Protein AF-A0A2N5Y381-F1 (afdb_monomer_lite)

Organism: NCBI:txid1905677

pLDDT: mean 80.55, std 10.31, range [48.81, 91.44]

Radius of gyration: 10.41 Å; chains: 1; bounding box: 25×24×28 Å

InterPro domains:
  IPR009061 Putative DNA-binding domain superfamily [SSF46955] (5-49)

Foldseek 3Di:
DPFDWDDLVVVCVVVVHDSVVVVVCCVVVNFDAWDDPDPPDTTGGVVRRVVD

Secondary structure (DSSP, 8-state):
----EE-HHHHHHHTTS-HHHHHHHHHTTSSPPPEEEETTEEEEEHHHHHH-

Structure (mmCIF, N/CA/C/O backbone):
data_AF-A0A2N5Y381-F1
#
_entry.id   AF-A0A2N5Y381-F1
#
loop_
_atom_site.group_PDB
_atom_site.id
_atom_site.type_symbol
_atom_site.label_atom_id
_atom_site.label_alt_id
_atom_site.label_comp_id
_atom_site.label_asym_id
_atom_site.label_entity_id
_atom_site.label_seq_id
_atom_site.pdbx_PDB_ins_code
_atom_site.Cartn_x
_atom_site.Cartn_y
_atom_site.Cartn_z
_atom_site.occupancy
_atom_site.B_iso_or_equiv
_atom_site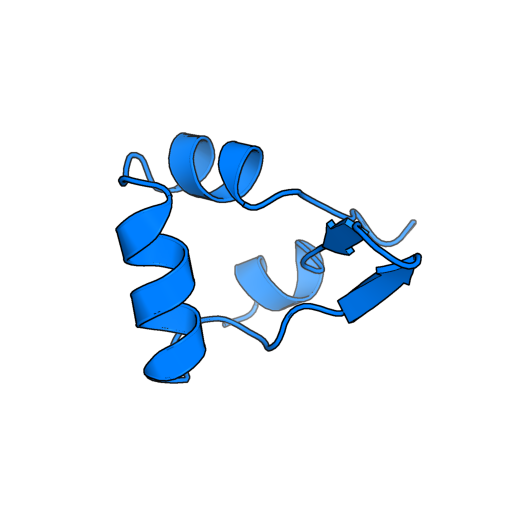.auth_seq_id
_atom_site.auth_comp_id
_atom_site.auth_asym_id
_atom_site.auth_atom_id
_atom_site.pdbx_PDB_model_num
ATOM 1 N N . MET A 1 1 ? -13.143 -7.437 -18.043 1.00 48.81 1 MET A N 1
ATOM 2 C CA . MET A 1 1 ? -12.211 -6.287 -18.047 1.00 48.81 1 MET A CA 1
ATOM 3 C C . MET A 1 1 ? -10.841 -6.787 -17.600 1.00 48.81 1 MET A C 1
ATOM 5 O O . MET A 1 1 ? -10.818 -7.710 -16.792 1.00 48.81 1 MET A O 1
ATOM 9 N N . PRO A 1 2 ? -9.719 -6.301 -18.157 1.00 56.00 2 PRO A N 1
ATOM 10 C CA . PRO A 1 2 ? -8.398 -6.718 -17.692 1.00 56.00 2 PRO A CA 1
ATOM 11 C C . PRO A 1 2 ? -8.225 -6.295 -16.230 1.00 56.00 2 PRO A C 1
ATOM 13 O O . PRO A 1 2 ? -8.437 -5.126 -15.917 1.00 56.00 2 PRO A O 1
ATOM 16 N N . ARG A 1 3 ? -7.858 -7.241 -15.354 1.00 64.88 3 ARG A N 1
ATOM 17 C CA . ARG A 1 3 ? -7.606 -6.973 -13.929 1.00 64.88 3 ARG A CA 1
ATOM 18 C C . ARG A 1 3 ? -6.573 -5.860 -13.807 1.00 64.88 3 ARG A C 1
ATOM 20 O O . ARG A 1 3 ? -5.429 -6.021 -14.254 1.00 64.88 3 ARG A O 1
ATOM 27 N N . ARG A 1 4 ? -6.974 -4.715 -13.254 1.00 78.69 4 ARG A N 1
ATOM 28 C CA . ARG A 1 4 ? -6.081 -3.564 -13.122 1.00 78.69 4 ARG A CA 1
ATOM 29 C C . ARG A 1 4 ? -5.289 -3.701 -11.833 1.00 78.69 4 ARG A C 1
ATOM 31 O O . ARG A 1 4 ? -5.686 -3.226 -10.775 1.00 78.69 4 ARG A O 1
ATOM 3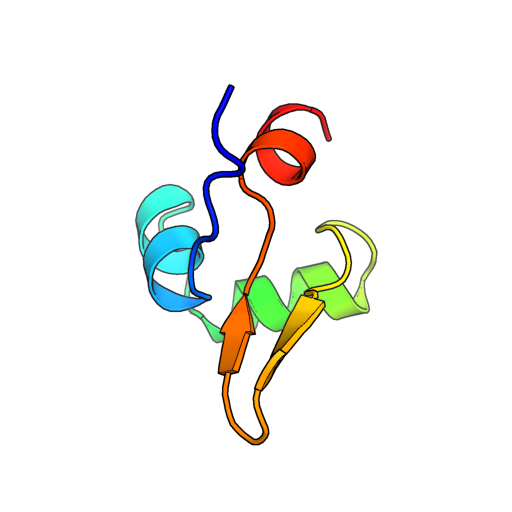8 N N . TRP A 1 5 ? -4.138 -4.345 -11.954 1.00 82.88 5 TRP A N 1
ATOM 39 C CA . TRP A 1 5 ? -3.188 -4.451 -10.860 1.00 82.88 5 TRP A CA 1
ATOM 40 C C . TRP A 1 5 ? -2.537 -3.100 -10.578 1.00 82.88 5 TRP A C 1
ATOM 42 O O . TRP A 1 5 ? -1.861 -2.538 -11.444 1.00 82.88 5 TRP A O 1
ATOM 52 N N . VAL A 1 6 ? -2.701 -2.603 -9.360 1.00 84.94 6 VAL A N 1
ATOM 53 C CA . VAL A 1 6 ? -2.096 -1.356 -8.888 1.00 84.94 6 VAL A CA 1
ATOM 54 C C . VAL A 1 6 ? -1.080 -1.637 -7.784 1.00 84.94 6 VAL A C 1
ATOM 56 O O . VAL A 1 6 ? -1.163 -2.642 -7.078 1.00 84.94 6 VAL A O 1
ATOM 59 N N . SER A 1 7 ? -0.076 -0.771 -7.664 1.00 86.62 7 SER A N 1
ATOM 60 C CA . SER A 1 7 ? 0.902 -0.820 -6.574 1.00 86.62 7 SER A CA 1
ATOM 61 C C . SER A 1 7 ? 0.414 -0.019 -5.365 1.00 86.62 7 SER A C 1
ATOM 63 O O . SER A 1 7 ? -0.503 0.800 -5.472 1.00 86.62 7 SER A O 1
ATOM 65 N N . ASP A 1 8 ? 1.079 -0.198 -4.224 1.00 85.44 8 ASP A N 1
ATOM 66 C CA . ASP A 1 8 ? 0.848 0.590 -3.009 1.00 85.44 8 ASP A CA 1
ATOM 67 C C . ASP A 1 8 ? 1.030 2.090 -3.259 1.00 85.44 8 ASP A C 1
ATOM 69 O O . ASP A 1 8 ? 0.336 2.907 -2.660 1.00 85.44 8 ASP A O 1
ATOM 73 N N . ARG A 1 9 ? 1.937 2.453 -4.176 1.00 86.50 9 ARG A N 1
ATOM 74 C CA . ARG A 1 9 ? 2.176 3.840 -4.574 1.00 86.50 9 ARG A CA 1
ATOM 75 C C . ARG A 1 9 ? 0.977 4.428 -5.313 1.00 86.50 9 ARG A C 1
ATOM 77 O O . ARG A 1 9 ? 0.536 5.511 -4.958 1.00 86.50 9 ARG A O 1
ATOM 84 N N . THR A 1 10 ? 0.420 3.702 -6.280 1.00 87.38 10 THR A N 1
ATOM 85 C CA . THR A 1 10 ? -0.771 4.161 -7.006 1.00 87.38 10 THR A CA 1
ATOM 86 C C . THR A 1 10 ? -1.975 4.295 -6.075 1.00 87.38 10 THR A C 1
ATOM 88 O O . THR A 1 10 ? -2.726 5.257 -6.193 1.00 87.38 10 THR A O 1
ATOM 91 N N . LEU A 1 11 ? -2.140 3.377 -5.118 1.00 85.31 11 LEU A N 1
ATOM 92 C CA . LEU A 1 11 ? -3.164 3.497 -4.075 1.00 85.31 11 LEU A CA 1
ATOM 93 C C . LEU A 1 11 ? -2.949 4.719 -3.183 1.00 85.31 11 LEU A C 1
ATOM 95 O O . LEU A 1 11 ? -3.897 5.436 -2.887 1.00 85.31 11 LEU A O 1
ATOM 99 N N . ALA A 1 12 ? -1.711 4.942 -2.747 1.00 89.06 12 ALA A N 1
ATOM 100 C CA . ALA A 1 12 ? -1.349 6.083 -1.920 1.00 89.06 12 ALA A CA 1
ATOM 101 C C . ALA A 1 12 ? -1.674 7.411 -2.623 1.00 89.06 12 ALA A C 1
ATOM 103 O O . ALA A 1 12 ? -2.269 8.291 -2.011 1.00 89.06 12 ALA A O 1
ATOM 104 N N . GLU A 1 13 ? -1.359 7.519 -3.916 1.00 89.44 13 GLU A N 1
ATOM 105 C CA . GLU A 1 13 ? -1.703 8.686 -4.736 1.00 89.44 13 GLU A CA 1
ATOM 106 C C . GLU A 1 13 ? -3.220 8.826 -4.939 1.00 89.44 13 GLU A C 1
ATOM 108 O O . GLU A 1 13 ? -3.745 9.925 -4.822 1.00 89.44 13 GLU A O 1
ATOM 113 N N . TYR A 1 14 ? -3.940 7.725 -5.180 1.00 86.81 14 TYR A N 1
ATOM 114 C CA . TYR A 1 14 ? -5.394 7.743 -5.390 1.00 86.81 14 TYR A CA 1
ATOM 115 C C . TYR A 1 14 ? -6.185 8.182 -4.151 1.00 86.81 14 TYR A C 1
ATOM 117 O O . TYR A 1 14 ? -7.162 8.914 -4.267 1.00 86.81 14 TYR A O 1
ATOM 125 N N . TYR A 1 15 ? -5.774 7.725 -2.967 1.00 87.00 15 TYR A N 1
ATOM 126 C CA . TYR A 1 15 ? -6.418 8.074 -1.699 1.00 87.00 15 TYR A CA 1
ATOM 127 C C . TYR A 1 15 ? -5.819 9.321 -1.036 1.00 87.00 15 TYR A C 1
ATOM 129 O O . TYR A 1 15 ? -6.257 9.679 0.054 1.00 87.00 15 TYR A O 1
ATOM 137 N N . GLU A 1 16 ? -4.807 9.943 -1.649 1.00 90.00 16 GLU A N 1
ATOM 138 C CA . GLU A 1 16 ? -4.041 11.060 -1.077 1.00 90.00 16 GLU A CA 1
ATOM 139 C C . GLU A 1 16 ? -3.492 10.756 0.335 1.00 90.00 16 GLU A C 1
ATOM 141 O O . GLU A 1 16 ? -3.439 11.608 1.223 1.00 90.00 16 GLU A O 1
ATOM 146 N N . VAL A 1 17 ? -3.061 9.511 0.563 1.00 91.44 17 VAL A N 1
ATOM 147 C CA . VAL A 1 17 ? -2.509 9.050 1.847 1.00 91.44 17 VAL A CA 1
ATOM 148 C C . VAL A 1 17 ? -1.086 8.533 1.698 1.00 91.44 17 VAL A C 1
ATOM 150 O O . VAL A 1 17 ? -0.632 8.146 0.629 1.00 91.44 17 VAL A O 1
ATOM 153 N N . SER A 1 18 ?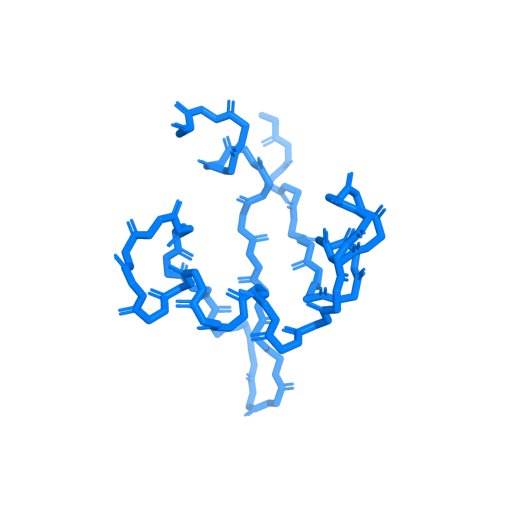 -0.362 8.447 2.814 1.00 90.44 18 SER A N 1
ATOM 154 C CA . SER A 1 18 ? 0.931 7.762 2.835 1.00 90.44 18 SER A CA 1
ATOM 155 C C . SER A 1 18 ? 0.785 6.268 2.520 1.00 90.44 18 SER A C 1
ATOM 157 O O . SER A 1 18 ? -0.159 5.611 2.966 1.00 90.44 18 SER A O 1
ATOM 159 N N . ARG A 1 19 ? 1.795 5.691 1.856 1.00 89.75 19 ARG A N 1
ATOM 160 C CA . ARG A 1 19 ? 1.924 4.237 1.629 1.00 89.75 19 ARG A CA 1
ATOM 161 C C . ARG A 1 19 ? 1.765 3.433 2.925 1.00 89.75 19 ARG A C 1
ATOM 163 O O . ARG A 1 19 ? 1.177 2.357 2.923 1.00 89.75 19 ARG A O 1
ATOM 170 N N . CY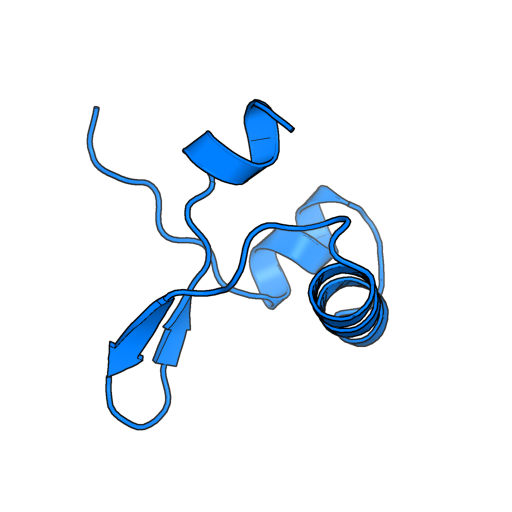S A 1 20 ? 2.222 3.975 4.058 1.00 90.00 20 CYS A N 1
ATOM 171 C CA . CYS A 1 20 ? 2.059 3.346 5.372 1.00 90.00 20 CYS A CA 1
ATOM 172 C C . CYS A 1 20 ? 0.583 3.187 5.776 1.00 90.00 20 CYS A C 1
ATOM 174 O O . CYS A 1 20 ? 0.224 2.199 6.417 1.00 90.00 20 CYS A O 1
ATOM 176 N N . THR A 1 21 ? -0.272 4.140 5.397 1.00 91.00 21 THR A N 1
ATOM 177 C CA . THR A 1 21 ? -1.715 4.104 5.665 1.00 91.00 21 THR A CA 1
ATOM 178 C C . THR A 1 21 ? -2.387 2.983 4.884 1.00 91.00 21 THR A C 1
ATOM 180 O O . THR A 1 21 ? -3.195 2.263 5.461 1.00 91.00 21 THR A O 1
ATOM 183 N N . ILE A 1 22 ? -1.988 2.767 3.627 1.00 89.19 22 ILE A N 1
ATOM 184 C CA . ILE A 1 22 ? -2.475 1.656 2.796 1.00 89.19 22 ILE A CA 1
ATOM 185 C C . ILE A 1 22 ? -2.187 0.314 3.475 1.00 89.19 22 ILE A C 1
ATOM 187 O O . ILE A 1 22 ? -3.101 -0.470 3.716 1.00 89.19 22 ILE A O 1
ATOM 191 N N . TRP A 1 23 ? -0.943 0.080 3.901 1.00 88.19 23 TRP A N 1
ATOM 192 C CA . TRP A 1 23 ? -0.586 -1.141 4.634 1.00 88.19 23 TRP A CA 1
ATOM 193 C C . TRP A 1 23 ? -1.318 -1.277 5.974 1.00 88.19 23 TRP A C 1
ATOM 195 O O . TRP A 1 23 ? -1.661 -2.387 6.380 1.00 88.19 23 TRP A O 1
ATOM 205 N N . ARG A 1 24 ? -1.588 -0.163 6.665 1.00 89.38 24 ARG A N 1
ATOM 206 C CA . ARG A 1 24 ? -2.388 -0.165 7.897 1.00 89.38 24 ARG A CA 1
ATOM 207 C C . ARG A 1 24 ? -3.843 -0.546 7.618 1.00 89.38 24 ARG A C 1
ATOM 209 O O . ARG A 1 24 ? -4.412 -1.305 8.393 1.00 89.38 24 ARG A O 1
ATOM 216 N N . TRP A 1 25 ? -4.430 -0.073 6.522 1.00 90.12 25 TRP A N 1
ATOM 217 C CA . TRP A 1 25 ? -5.786 -0.440 6.108 1.00 90.12 25 TRP A CA 1
ATOM 218 C C . TRP A 1 25 ? -5.890 -1.900 5.679 1.00 90.12 25 TRP A C 1
ATOM 220 O O . TRP A 1 25 ? -6.849 -2.554 6.073 1.00 90.12 25 TRP A O 1
ATOM 230 N N . VAL A 1 26 ? -4.885 -2.428 4.973 1.00 87.75 26 VAL A N 1
ATOM 231 C CA . VAL A 1 26 ? -4.785 -3.866 4.668 1.00 87.75 26 VAL A CA 1
ATOM 232 C C . VAL A 1 26 ? -4.753 -4.681 5.965 1.00 87.75 26 VAL A C 1
ATOM 234 O O . VAL A 1 26 ? -5.552 -5.593 6.134 1.00 87.75 26 VAL A O 1
ATOM 237 N N . LYS A 1 27 ? -3.908 -4.304 6.939 1.00 85.38 27 LYS A N 1
ATOM 238 C CA . LYS A 1 27 ? -3.868 -4.966 8.260 1.00 85.38 27 LYS A CA 1
ATOM 239 C C . LYS A 1 27 ? -5.175 -4.844 9.046 1.00 85.38 27 LYS A C 1
ATOM 241 O O . LYS A 1 27 ? -5.486 -5.716 9.844 1.00 85.38 27 LYS A O 1
ATOM 246 N N . SER A 1 28 ? -5.906 -3.750 8.852 1.00 87.88 28 SER A N 1
ATOM 247 C CA . SER A 1 28 ? -7.193 -3.492 9.499 1.00 87.88 28 SER A CA 1
ATOM 248 C C . SER A 1 28 ? -8.372 -4.166 8.783 1.00 87.88 28 SER A C 1
ATOM 250 O O . SER A 1 28 ? -9.494 -4.035 9.262 1.00 87.88 28 SER A O 1
ATOM 252 N N . GLY A 1 29 ? -8.152 -4.821 7.636 1.00 84.50 29 GLY A N 1
ATOM 253 C CA . GLY A 1 29 ? -9.212 -5.418 6.816 1.00 84.50 29 GLY A CA 1
ATOM 254 C C . GLY A 1 29 ? -10.082 -4.408 6.057 1.00 84.50 29 GLY A C 1
ATOM 255 O O . GLY A 1 29 ? -11.141 -4.770 5.561 1.00 84.50 29 GLY A O 1
ATOM 256 N N . ARG A 1 30 ? -9.660 -3.138 5.972 1.00 82.62 30 ARG A N 1
ATOM 257 C CA . ARG A 1 30 ? -10.376 -2.082 5.232 1.00 82.62 30 ARG A CA 1
ATOM 258 C C . ARG A 1 30 ? -10.054 -2.097 3.738 1.00 82.62 30 ARG A C 1
ATOM 260 O O . ARG A 1 30 ? -10.852 -1.636 2.936 1.00 82.62 30 ARG A O 1
ATOM 267 N N . LEU A 1 31 ? -8.867 -2.577 3.374 1.00 83.25 31 LEU A N 1
ATOM 268 C CA . LEU A 1 31 ? -8.478 -2.793 1.983 1.00 83.25 31 LEU A CA 1
ATOM 269 C C . LEU A 1 31 ? -8.338 -4.291 1.714 1.00 83.25 31 LEU A C 1
ATOM 271 O O . LEU A 1 31 ? -7.937 -5.022 2.625 1.00 83.25 31 LEU A O 1
ATOM 275 N N . PRO A 1 32 ? -8.609 -4.738 0.474 1.00 82.44 32 PRO A N 1
ATOM 276 C CA . PRO A 1 32 ? -8.430 -6.129 0.098 1.00 82.44 32 PRO A CA 1
ATOM 277 C C . PRO A 1 32 ? -6.974 -6.567 0.276 1.00 82.44 32 PRO A C 1
ATOM 279 O O . PRO A 1 32 ? -6.034 -5.774 0.128 1.00 82.44 32 PRO A O 1
ATOM 282 N N . GLU A 1 33 ? -6.800 -7.851 0.581 1.00 80.06 33 GLU A N 1
ATOM 283 C CA . GLU A 1 33 ? -5.479 -8.460 0.677 1.00 80.06 33 GLU A CA 1
ATOM 284 C C . GLU A 1 33 ? -4.747 -8.349 -0.667 1.00 80.06 33 GLU A C 1
ATOM 286 O O . GLU A 1 33 ? -5.340 -8.590 -1.724 1.00 80.06 33 GLU A O 1
ATOM 291 N N . PRO A 1 34 ? -3.465 -7.960 -0.654 1.00 82.88 34 PRO A N 1
ATOM 292 C CA . PRO A 1 34 ? -2.713 -7.822 -1.881 1.00 82.88 34 PRO A CA 1
ATOM 293 C C . PRO A 1 34 ? -2.255 -9.186 -2.398 1.00 82.88 34 PRO A C 1
ATOM 295 O O . PRO A 1 34 ? -1.795 -10.040 -1.640 1.00 82.88 34 PRO A O 1
ATOM 298 N N . GLU A 1 35 ? -2.321 -9.377 -3.711 1.00 83.12 35 GLU A N 1
ATOM 299 C CA . GLU A 1 35 ? -1.827 -10.584 -4.362 1.00 83.12 35 GLU A CA 1
ATOM 300 C C . GLU A 1 35 ? -0.325 -10.464 -4.641 1.00 83.12 35 GLU A C 1
ATOM 302 O O . GLU A 1 35 ? 0.168 -9.471 -5.191 1.00 83.12 35 GLU A O 1
ATOM 307 N N . LYS A 1 36 ? 0.430 -11.500 -4.268 1.00 78.31 36 LYS A N 1
ATOM 308 C CA . LYS A 1 36 ? 1.832 -11.635 -4.671 1.00 78.31 36 LYS A CA 1
ATOM 309 C C . LYS A 1 36 ? 1.889 -12.161 -6.102 1.00 78.31 36 LYS A C 1
ATOM 311 O O . LYS A 1 36 ? 1.590 -13.324 -6.343 1.00 78.31 36 LYS A O 1
ATOM 316 N N . ILE A 1 37 ? 2.305 -11.305 -7.032 1.00 78.25 37 ILE A N 1
ATOM 317 C CA . ILE A 1 37 ? 2.496 -11.660 -8.449 1.00 78.25 37 ILE A CA 1
ATOM 318 C C . ILE A 1 37 ? 3.943 -12.119 -8.718 1.00 78.25 37 ILE A C 1
ATOM 320 O O . ILE A 1 37 ? 4.209 -12.780 -9.715 1.00 78.25 37 ILE A O 1
ATOM 324 N N . GLY A 1 38 ? 4.883 -11.825 -7.814 1.00 71.81 38 GLY A N 1
ATOM 325 C CA . GLY A 1 38 ? 6.255 -12.341 -7.861 1.00 71.81 38 GLY A CA 1
ATOM 326 C C . GLY A 1 38 ? 6.994 -12.159 -6.534 1.00 71.81 38 GLY A C 1
ATOM 327 O O . GLY A 1 38 ? 6.444 -11.561 -5.606 1.00 71.81 38 GLY A O 1
ATOM 328 N N . ASP A 1 39 ? 8.245 -12.628 -6.460 1.00 67.75 39 ASP A N 1
ATOM 329 C CA . ASP A 1 39 ? 9.057 -12.674 -5.229 1.00 67.75 39 ASP A CA 1
ATOM 330 C C . ASP A 1 39 ? 9.115 -11.350 -4.449 1.00 67.75 39 ASP A C 1
ATOM 332 O O . ASP A 1 39 ? 9.063 -11.360 -3.222 1.00 67.75 39 ASP A O 1
ATOM 336 N N . ASN A 1 40 ? 9.129 -10.207 -5.145 1.00 64.31 40 ASN A N 1
ATOM 337 C CA . ASN A 1 40 ? 9.150 -8.867 -4.541 1.00 64.31 40 ASN A CA 1
ATOM 338 C C . ASN A 1 40 ? 8.037 -7.940 -5.066 1.00 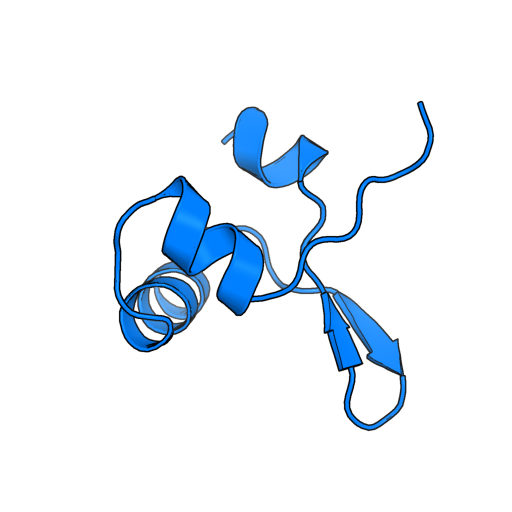64.31 40 ASN A C 1
ATOM 340 O O . ASN A 1 40 ? 8.165 -6.717 -5.014 1.00 64.31 40 ASN A O 1
ATOM 344 N N . CYS A 1 41 ? 6.955 -8.491 -5.623 1.00 72.31 41 CYS A N 1
ATOM 345 C CA . CYS A 1 41 ? 5.876 -7.692 -6.207 1.00 72.31 41 CYS A CA 1
ATOM 346 C C . CYS A 1 41 ? 4.519 -8.086 -5.635 1.00 72.31 41 CYS A C 1
ATOM 348 O O . CYS A 1 41 ? 3.879 -9.037 -6.086 1.00 72.31 41 CYS A O 1
ATOM 350 N N . THR A 1 42 ? 4.069 -7.289 -4.674 1.00 77.62 42 THR A N 1
ATOM 351 C CA . THR A 1 42 ? 2.722 -7.345 -4.113 1.00 77.62 42 THR A CA 1
ATOM 352 C C . THR A 1 42 ? 1.870 -6.297 -4.828 1.00 77.62 42 THR A C 1
ATOM 354 O O . THR A 1 42 ? 2.241 -5.121 -4.863 1.00 77.62 42 THR A O 1
ATOM 357 N N . ARG A 1 43 ? 0.765 -6.708 -5.451 1.00 84.06 43 ARG A N 1
ATOM 358 C CA . ARG A 1 43 ? -0.153 -5.810 -6.165 1.00 84.06 43 ARG A CA 1
ATOM 359 C C . ARG A 1 43 ? -1.571 -5.961 -5.636 1.00 84.06 43 ARG A C 1
ATOM 361 O O . ARG A 1 43 ? -1.967 -7.027 -5.182 1.00 84.06 43 ARG A O 1
ATOM 368 N N . TRP A 1 44 ? -2.340 -4.888 -5.729 1.00 85.81 44 TRP A N 1
ATOM 369 C CA . TRP A 1 44 ? -3.752 -4.877 -5.377 1.00 85.81 44 TRP A CA 1
ATOM 370 C C . TRP A 1 44 ? -4.598 -4.906 -6.639 1.00 85.81 44 TRP A C 1
ATOM 372 O O . TRP A 1 44 ? -4.229 -4.316 -7.656 1.00 85.81 44 TRP A O 1
ATOM 382 N N . ASP A 1 45 ? -5.740 -5.575 -6.555 1.00 83.56 45 ASP A N 1
ATOM 383 C CA . ASP A 1 45 ? -6.750 -5.530 -7.601 1.00 83.56 45 ASP A CA 1
ATOM 384 C C . ASP A 1 45 ? -7.598 -4.263 -7.427 1.00 83.56 45 ASP A C 1
ATOM 386 O O . ASP A 1 45 ? -8.296 -4.104 -6.422 1.00 83.56 45 ASP A O 1
ATOM 390 N N . PHE A 1 46 ? -7.499 -3.329 -8.375 1.00 79.88 46 PHE A N 1
ATOM 391 C CA . PHE A 1 46 ? -8.218 -2.057 -8.305 1.00 79.88 46 PHE A CA 1
ATOM 392 C C . PHE A 1 46 ? -9.737 -2.239 -8.393 1.00 79.88 46 PHE A C 1
ATOM 394 O O . PHE A 1 46 ? -10.473 -1.454 -7.799 1.00 79.88 46 PHE A O 1
ATOM 401 N N . ASP A 1 47 ? -10.210 -3.281 -9.082 1.00 76.50 47 ASP A N 1
ATOM 402 C CA . ASP A 1 47 ? -11.644 -3.562 -9.171 1.00 76.50 47 ASP A CA 1
ATOM 403 C C . ASP A 1 47 ? -12.209 -3.937 -7.790 1.00 76.50 47 ASP A C 1
ATOM 405 O O . ASP A 1 47 ? -13.228 -3.386 -7.380 1.00 76.50 47 ASP A O 1
ATOM 409 N N . LYS A 1 48 ? -11.478 -4.739 -6.999 1.00 74.00 48 LYS A N 1
ATOM 410 C CA . LYS A 1 48 ? -11.857 -5.053 -5.606 1.00 74.00 48 LYS A CA 1
ATOM 411 C C . LYS A 1 48 ? -11.840 -3.832 -4.686 1.00 74.00 48 LYS A C 1
ATOM 413 O O . LYS A 1 48 ? -12.592 -3.784 -3.723 1.00 74.00 48 LYS A O 1
ATOM 418 N N . ILE A 1 49 ? -10.958 -2.868 -4.948 1.00 76.69 49 ILE A N 1
ATOM 419 C CA . ILE A 1 49 ? -10.837 -1.648 -4.137 1.00 76.69 49 ILE A CA 1
ATOM 420 C C . ILE A 1 49 ? -11.999 -0.690 -4.394 1.00 76.69 49 ILE A C 1
ATOM 422 O O . ILE A 1 49 ? -12.445 -0.013 -3.476 1.00 76.69 49 ILE A O 1
ATOM 426 N N . ARG A 1 50 ? -12.481 -0.610 -5.637 1.00 68.25 50 ARG A N 1
ATOM 427 C CA . ARG A 1 50 ? -13.606 0.258 -6.001 1.00 68.25 50 ARG A CA 1
ATOM 428 C C . ARG A 1 50 ? -14.946 -0.256 -5.464 1.00 68.25 50 ARG A C 1
ATOM 430 O O . ARG A 1 50 ? -15.874 0.535 -5.325 1.00 68.25 50 ARG A O 1
ATOM 437 N N . GLU A 1 51 ? -15.053 -1.560 -5.234 1.00 58.25 51 GLU A N 1
ATOM 438 C CA . GLU A 1 51 ? -16.297 -2.222 -4.830 1.00 58.25 51 GLU A CA 1
ATOM 439 C C . GLU A 1 51 ? -16.477 -2.325 -3.300 1.00 58.25 51 GLU A C 1
ATOM 441 O O . GLU A 1 51 ? -17.586 -2.600 -2.847 1.00 58.25 51 GLU A O 1
AT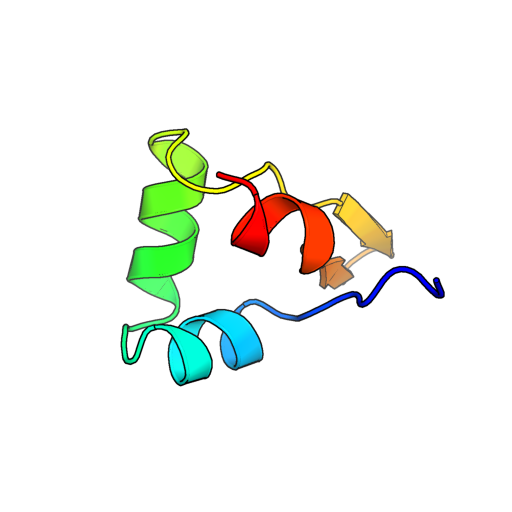OM 446 N N . ALA A 1 52 ? -15.419 -2.079 -2.514 1.00 51.91 52 ALA A N 1
ATOM 447 C CA . ALA A 1 52 ? -15.411 -2.111 -1.043 1.00 51.91 52 ALA A CA 1
ATOM 448 C C . ALA A 1 52 ? -15.627 -0.724 -0.412 1.00 51.91 52 ALA A C 1
ATOM 450 O O . ALA A 1 52 ? -16.312 -0.660 0.635 1.00 51.91 52 ALA A O 1
#

Sequence (52 aa):
MPRRWVSDRTLAEYYEVSRCTIWRWVKSGRLPEPEKIGDNCTRWDFDKIREA